Protein AF-A0A1B3WNP0-F1 (afdb_monomer_lite)

Structure (mmCIF, N/CA/C/O backbone):
data_AF-A0A1B3WNP0-F1
#
_entry.id   AF-A0A1B3WNP0-F1
#
loop_
_atom_site.group_PDB
_atom_site.id
_atom_site.type_symbol
_atom_site.label_atom_id
_atom_site.label_alt_id
_atom_site.label_comp_id
_atom_site.label_asym_id
_atom_site.label_entity_id
_atom_site.label_seq_id
_atom_site.pdbx_PDB_ins_code
_atom_site.Cartn_x
_atom_site.Cartn_y
_atom_site.Cartn_z
_atom_site.occupancy
_atom_site.B_iso_or_equiv
_atom_site.auth_seq_id
_atom_site.auth_comp_id
_atom_site.auth_asym_id
_atom_site.auth_atom_id
_atom_site.pdbx_PDB_model_num
ATOM 1 N N . MET A 1 1 ? 5.914 5.724 35.857 1.00 36.16 1 MET A N 1
ATOM 2 C CA . MET A 1 1 ? 6.133 4.712 34.799 1.00 36.16 1 MET A CA 1
ATOM 3 C C . MET A 1 1 ? 4.858 4.579 33.986 1.00 36.16 1 MET A C 1
ATOM 5 O O . MET A 1 1 ? 3.849 4.168 34.538 1.00 36.16 1 MET A O 1
ATOM 9 N N . ARG A 1 2 ? 4.858 5.011 32.721 1.00 37.56 2 ARG A N 1
ATOM 10 C CA . ARG A 1 2 ? 3.682 4.940 31.841 1.00 37.56 2 ARG A CA 1
ATOM 11 C C . ARG A 1 2 ? 3.951 3.846 30.812 1.00 37.56 2 ARG A C 1
ATOM 13 O O . ARG A 1 2 ? 4.753 4.042 29.908 1.00 37.56 2 ARG A O 1
ATOM 20 N N . TRP A 1 3 ? 3.352 2.680 31.034 1.00 44.78 3 TRP A N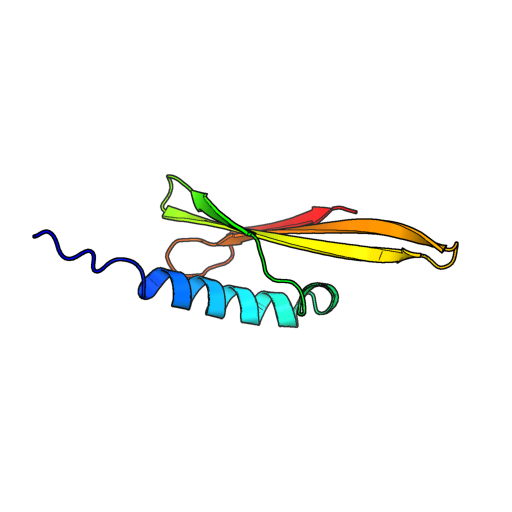 1
ATOM 21 C CA . TRP A 1 3 ? 3.389 1.548 30.113 1.00 44.78 3 TRP A CA 1
ATOM 22 C C . TRP A 1 3 ? 2.640 1.935 28.829 1.00 44.78 3 TRP A C 1
ATOM 24 O O . TRP A 1 3 ? 1.435 2.187 28.862 1.00 44.78 3 TRP A O 1
ATOM 34 N N . PHE A 1 4 ? 3.361 2.048 27.714 1.00 44.88 4 PHE A N 1
ATOM 35 C CA . PHE A 1 4 ? 2.787 2.234 26.382 1.00 44.88 4 PHE A CA 1
ATOM 36 C C . PHE A 1 4 ? 2.377 0.865 25.833 1.00 44.88 4 PHE A C 1
ATOM 38 O O . PHE A 1 4 ? 3.191 0.152 25.264 1.00 44.88 4 PHE A O 1
ATOM 45 N N . GLY A 1 5 ? 1.115 0.488 26.025 1.00 49.59 5 GLY A N 1
ATOM 46 C CA . GLY A 1 5 ? 0.482 -0.594 25.270 1.00 49.59 5 GLY A CA 1
ATOM 47 C C . GLY A 1 5 ? -0.366 0.006 24.155 1.00 49.59 5 GLY A C 1
ATOM 48 O O . GLY A 1 5 ? -1.546 0.254 24.382 1.00 49.59 5 GLY A O 1
ATOM 49 N N . LYS A 1 6 ? 0.228 0.333 22.999 1.00 50.09 6 LYS A N 1
ATOM 50 C CA . LYS A 1 6 ? -0.492 0.824 21.805 1.00 50.09 6 LYS A CA 1
ATOM 51 C C . LYS A 1 6 ? 0.284 0.564 20.498 1.00 50.09 6 LYS A C 1
ATOM 53 O O . LYS A 1 6 ? 0.373 1.458 19.665 1.00 50.09 6 LYS A O 1
ATOM 58 N N . ASP A 1 7 ? 0.801 -0.645 20.279 1.00 56.12 7 ASP A N 1
ATOM 59 C CA . ASP A 1 7 ? 1.458 -0.970 18.994 1.00 56.12 7 ASP A CA 1
ATOM 60 C C . ASP A 1 7 ? 0.981 -2.286 18.338 1.00 56.12 7 ASP A C 1
ATOM 62 O O . ASP A 1 7 ? 1.033 -2.401 17.113 1.00 56.12 7 ASP A O 1
ATOM 66 N N . ASP A 1 8 ? 0.371 -3.222 19.077 1.00 62.09 8 ASP A N 1
ATOM 67 C CA . ASP A 1 8 ? -0.017 -4.542 18.539 1.00 62.09 8 ASP A CA 1
ATOM 68 C C . ASP A 1 8 ? -1.116 -4.502 17.458 1.00 62.09 8 ASP A C 1
ATOM 70 O O . ASP A 1 8 ? -1.065 -5.221 16.457 1.00 62.09 8 ASP A O 1
ATOM 74 N N . GLY A 1 9 ? -2.128 -3.646 17.630 1.00 70.19 9 GLY A N 1
ATOM 75 C CA . GLY A 1 9 ? -3.270 -3.582 16.707 1.00 70.19 9 GLY A CA 1
ATOM 76 C C . GLY A 1 9 ? -2.899 -3.032 15.328 1.00 70.19 9 GLY A C 1
ATOM 77 O O . GLY A 1 9 ? -3.431 -3.469 14.307 1.00 70.19 9 GLY A O 1
ATOM 78 N N . GLN A 1 10 ? -1.945 -2.102 15.287 1.00 73.62 10 GLN A N 1
ATOM 79 C CA . GLN A 1 10 ? -1.531 -1.460 14.048 1.00 73.62 10 GLN A CA 1
ATOM 80 C C . GLN A 1 10 ? -0.571 -2.332 13.240 1.00 73.62 10 GLN A C 1
ATOM 82 O O . GLN A 1 10 ? -0.696 -2.397 12.017 1.00 73.62 10 GLN A O 1
ATOM 87 N N . GLU A 1 11 ? 0.355 -3.030 13.899 1.00 80.38 11 GLU A N 1
ATOM 88 C CA . GLU A 1 11 ? 1.241 -3.975 13.217 1.00 80.38 11 GLU A CA 1
ATOM 89 C C . GL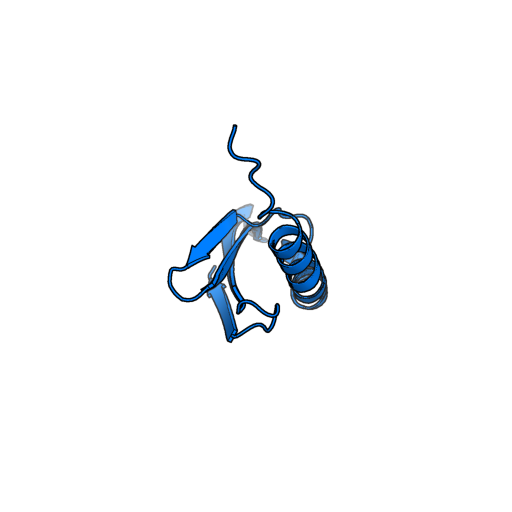U A 1 11 ? 0.435 -5.096 12.546 1.00 80.38 11 GLU A C 1
ATOM 91 O O . GLU A 1 11 ? 0.674 -5.441 11.383 1.00 80.38 11 GLU A O 1
ATOM 96 N N . LYS A 1 12 ? -0.590 -5.607 13.241 1.00 83.75 12 LYS A N 1
ATOM 97 C CA . LYS A 1 12 ? -1.522 -6.583 12.675 1.00 83.75 12 LYS A CA 1
ATOM 98 C C . LYS A 1 12 ? -2.239 -6.031 11.438 1.00 83.75 12 LYS A C 1
ATOM 100 O O . LYS A 1 12 ? -2.285 -6.715 10.417 1.00 83.75 12 LYS A O 1
ATOM 105 N N . LEU A 1 13 ? -2.743 -4.798 11.500 1.00 85.81 13 LEU A N 1
ATOM 106 C CA . LEU A 1 13 ? -3.430 -4.148 10.381 1.00 85.81 13 LEU A CA 1
ATOM 107 C C . LEU A 1 13 ? -2.516 -3.978 9.164 1.00 85.81 13 LEU A C 1
ATOM 109 O O . LEU A 1 13 ? -2.898 -4.336 8.053 1.00 85.81 13 LEU A O 1
ATOM 113 N N . ILE A 1 14 ? -1.289 -3.492 9.369 1.00 86.75 14 ILE A N 1
ATOM 114 C CA . ILE A 1 14 ? -0.292 -3.336 8.300 1.00 86.75 14 ILE A CA 1
ATOM 115 C C . ILE A 1 14 ? 0.018 -4.690 7.657 1.00 86.75 14 ILE A C 1
ATOM 117 O O . ILE A 1 14 ? 0.116 -4.774 6.433 1.00 86.75 14 ILE A O 1
ATOM 121 N N . ARG A 1 15 ? 0.128 -5.766 8.449 1.00 88.19 15 ARG A N 1
ATOM 122 C CA . ARG A 1 15 ? 0.322 -7.126 7.922 1.00 88.19 15 ARG A CA 1
ATOM 123 C C . ARG A 1 15 ? -0.877 -7.615 7.114 1.00 88.19 15 ARG A C 1
ATOM 125 O O . ARG A 1 15 ? -0.671 -8.197 6.053 1.00 88.19 15 ARG A O 1
ATOM 132 N N . ASP A 1 16 ? -2.102 -7.401 7.589 1.00 89.69 16 ASP A N 1
ATOM 133 C CA . ASP A 1 16 ? -3.316 -7.842 6.891 1.00 89.69 16 ASP A CA 1
ATOM 134 C C . ASP A 1 16 ? -3.522 -7.075 5.573 1.00 89.69 16 ASP A C 1
ATOM 136 O O . ASP A 1 16 ? -3.763 -7.693 4.534 1.00 89.69 16 ASP A O 1
ATOM 140 N N . VAL A 1 17 ? -3.334 -5.751 5.574 1.00 90.81 17 VAL A N 1
ATOM 141 C CA . VAL A 1 17 ? -3.344 -4.933 4.348 1.00 90.81 17 VAL A CA 1
ATOM 142 C C . VAL A 1 17 ? -2.198 -5.343 3.422 1.00 90.81 17 VAL A C 1
ATOM 144 O O . VAL A 1 17 ? -2.412 -5.528 2.227 1.00 90.81 17 VAL A O 1
ATOM 147 N N . GLY A 1 18 ? -1.001 -5.562 3.969 1.00 90.50 18 GLY A N 1
ATOM 148 C CA . GLY A 1 18 ? 0.166 -6.000 3.209 1.00 90.50 18 GLY A CA 1
ATOM 149 C C . GLY A 1 18 ? -0.067 -7.313 2.466 1.00 90.50 18 GLY A C 1
ATOM 150 O O . GLY A 1 18 ? 0.258 -7.399 1.289 1.00 90.50 18 GLY A O 1
ATOM 151 N N . LYS A 1 19 ? -0.706 -8.305 3.099 1.00 90.38 19 LYS A N 1
ATOM 152 C CA . LYS A 1 19 ? -1.064 -9.573 2.440 1.00 90.38 19 LYS A CA 1
ATOM 153 C C . LYS A 1 19 ? -1.998 -9.374 1.246 1.00 90.38 19 LYS A C 1
ATOM 155 O O . LYS A 1 19 ? -1.776 -10.000 0.214 1.00 90.38 19 LYS A O 1
ATOM 160 N N . LYS A 1 20 ? -3.017 -8.513 1.379 1.00 91.69 20 LYS A N 1
ATOM 161 C CA . LYS A 1 20 ? -3.945 -8.189 0.279 1.00 91.69 20 LYS A CA 1
ATOM 162 C C . LYS A 1 20 ? -3.184 -7.555 -0.889 1.00 91.69 20 LYS A C 1
ATOM 164 O O . LYS A 1 20 ? -3.262 -8.032 -2.014 1.00 91.69 20 LYS A O 1
ATOM 169 N N . ILE A 1 21 ? -2.359 -6.551 -0.588 1.00 91.94 21 ILE A N 1
ATOM 170 C CA . ILE A 1 21 ? -1.566 -5.834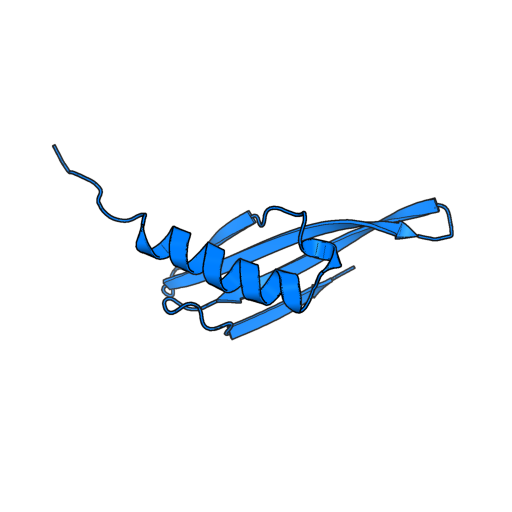 -1.592 1.00 91.94 21 ILE A CA 1
ATOM 171 C C . ILE A 1 21 ? -0.556 -6.742 -2.294 1.00 91.94 21 ILE A C 1
ATOM 173 O O . ILE A 1 21 ? -0.416 -6.640 -3.506 1.00 91.94 21 ILE A O 1
ATOM 177 N N . SER A 1 22 ? 0.110 -7.653 -1.581 1.00 89.12 22 SER A N 1
ATOM 178 C CA . SER A 1 22 ? 1.030 -8.610 -2.207 1.00 89.12 22 SER A CA 1
ATOM 179 C C . SER A 1 22 ? 0.333 -9.558 -3.190 1.00 89.12 22 SER A C 1
ATOM 181 O O . SER A 1 22 ? 0.983 -10.029 -4.119 1.00 89.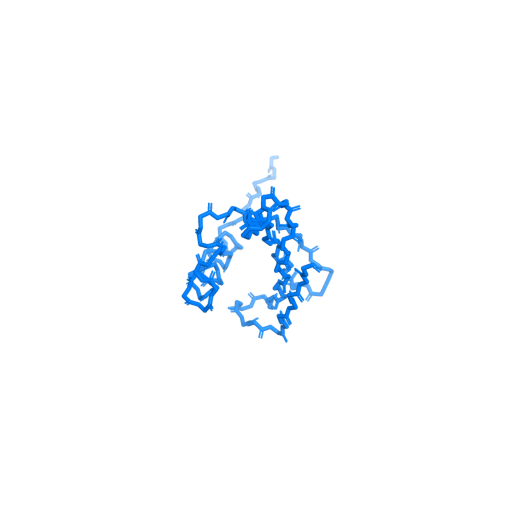12 22 SER A O 1
ATOM 183 N N . GLY A 1 23 ? -0.961 -9.842 -2.999 1.00 90.12 23 GLY A N 1
ATOM 184 C CA . GLY A 1 23 ? -1.764 -10.622 -3.944 1.00 90.12 23 GLY A CA 1
ATOM 185 C C . GLY A 1 23 ? -2.123 -9.833 -5.204 1.00 90.12 23 GLY A C 1
ATOM 186 O O . GLY A 1 23 ? -1.918 -10.322 -6.311 1.00 90.12 23 GLY A O 1
ATOM 187 N N . ASP A 1 24 ? -2.604 -8.600 -5.035 1.00 91.38 24 ASP A N 1
ATOM 188 C CA . ASP A 1 24 ? -3.055 -7.752 -6.150 1.00 91.38 24 ASP A CA 1
ATOM 189 C C . ASP A 1 24 ? -1.891 -7.119 -6.939 1.00 91.38 24 ASP A C 1
ATOM 191 O O . ASP A 1 24 ? -2.009 -6.838 -8.133 1.00 91.38 24 ASP A O 1
ATOM 195 N N . TYR A 1 25 ? -0.756 -6.884 -6.275 1.00 91.94 25 TYR A N 1
ATOM 196 C CA . TYR A 1 25 ? 0.425 -6.215 -6.820 1.00 91.94 25 TYR A CA 1
ATOM 197 C C . TYR A 1 25 ? 1.707 -7.010 -6.512 1.00 91.94 25 TYR A C 1
ATOM 199 O O . TYR A 1 25 ? 2.554 -6.559 -5.728 1.00 91.94 25 TYR A O 1
ATOM 207 N N . PRO A 1 26 ? 1.899 -8.185 -7.140 1.00 90.31 26 PRO A N 1
ATOM 208 C CA . PRO A 1 26 ? 3.015 -9.083 -6.842 1.00 90.31 26 PRO A CA 1
ATOM 209 C C . PRO A 1 26 ? 4.391 -8.440 -7.060 1.00 90.31 26 PRO A C 1
ATOM 211 O O . PRO A 1 26 ? 5.348 -8.802 -6.381 1.00 90.31 26 PRO A O 1
ATOM 214 N N . GLN A 1 27 ? 4.499 -7.433 -7.934 1.00 88.88 27 GLN A N 1
ATOM 215 C CA . GLN A 1 27 ? 5.740 -6.686 -8.162 1.00 88.88 27 GLN A CA 1
ATOM 216 C C . GLN A 1 27 ? 6.219 -5.877 -6.947 1.00 88.88 27 GLN A C 1
ATOM 218 O O . GLN A 1 27 ? 7.362 -5.441 -6.930 1.00 88.88 27 GLN A O 1
ATOM 223 N N . PHE A 1 28 ? 5.363 -5.651 -5.948 1.00 90.50 28 PHE A N 1
ATOM 224 C CA . PHE A 1 28 ? 5.737 -4.996 -4.692 1.00 90.50 28 PHE A CA 1
ATOM 225 C C . PHE A 1 28 ? 5.826 -5.983 -3.520 1.00 90.50 28 PHE A C 1
ATOM 227 O O . PHE A 1 28 ? 6.147 -5.562 -2.409 1.00 90.50 28 PHE A O 1
ATOM 234 N N . ALA A 1 29 ? 5.569 -7.280 -3.726 1.00 87.56 29 ALA A N 1
ATOM 235 C CA . ALA A 1 29 ? 5.460 -8.264 -2.645 1.00 87.56 29 ALA A CA 1
ATOM 236 C C . ALA A 1 29 ? 6.763 -8.457 -1.848 1.00 87.56 29 ALA A C 1
ATOM 238 O O . ALA A 1 29 ? 6.716 -8.811 -0.670 1.00 87.56 29 ALA A O 1
ATOM 239 N N . HIS A 1 30 ? 7.919 -8.204 -2.464 1.00 87.94 30 HIS A N 1
ATOM 240 C CA . HIS A 1 30 ? 9.233 -8.250 -1.814 1.00 87.94 30 HIS A CA 1
ATOM 241 C C . HIS A 1 30 ? 9.663 -6.911 -1.202 1.00 87.94 30 HIS A C 1
ATOM 243 O O . HIS A 1 30 ? 10.710 -6.836 -0.558 1.00 87.94 30 HIS A O 1
ATOM 249 N N . THR A 1 31 ? 8.872 -5.853 -1.379 1.00 87.94 31 THR A N 1
ATOM 250 C CA . THR A 1 31 ? 9.192 -4.518 -0.869 1.00 87.94 31 THR A CA 1
ATOM 251 C C . THR A 1 31 ? 8.582 -4.308 0.514 1.00 87.94 31 THR A C 1
ATOM 253 O O . THR A 1 31 ? 7.471 -4.752 0.811 1.00 87.94 31 THR A O 1
ATOM 256 N N . ARG A 1 32 ? 9.315 -3.618 1.394 1.00 89.00 32 ARG A N 1
ATOM 257 C CA . ARG A 1 32 ? 8.778 -3.191 2.690 1.00 89.00 32 ARG A CA 1
ATOM 258 C C . ARG A 1 32 ? 8.142 -1.813 2.533 1.00 89.00 32 ARG A C 1
ATOM 260 O O . ARG A 1 32 ? 8.858 -0.884 2.156 1.00 89.00 32 ARG A O 1
ATOM 267 N N . PRO A 1 33 ? 6.841 -1.652 2.828 1.00 92.12 33 PRO A N 1
ATOM 268 C CA . PRO A 1 33 ? 6.207 -0.355 2.709 1.00 92.12 33 PRO A CA 1
ATOM 269 C C . PRO A 1 33 ? 6.720 0.600 3.781 1.00 92.12 33 PRO A C 1
ATOM 271 O O . PRO A 1 33 ? 6.897 0.228 4.942 1.00 92.12 33 PRO A O 1
ATOM 274 N N . GLN A 1 34 ? 6.873 1.864 3.408 1.00 93.31 34 GLN A N 1
ATOM 275 C CA . GLN A 1 34 ? 6.946 2.953 4.369 1.00 93.31 34 GLN A CA 1
ATOM 276 C C . GLN A 1 34 ? 5.542 3.214 4.911 1.00 93.31 34 GLN A C 1
ATOM 278 O O . GLN A 1 34 ? 4.583 3.335 4.148 1.00 93.31 34 GLN A O 1
ATOM 283 N N . VAL A 1 35 ? 5.424 3.294 6.231 1.00 91.88 35 VAL A N 1
ATOM 284 C CA .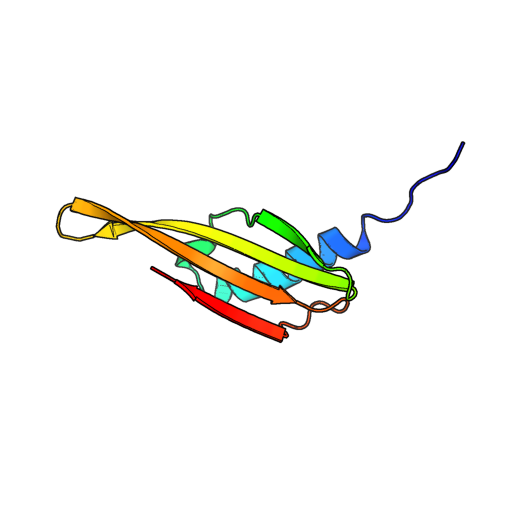 VAL A 1 35 ? 4.142 3.412 6.926 1.00 91.88 35 VAL A CA 1
ATOM 285 C C . VAL A 1 35 ? 4.045 4.796 7.555 1.00 91.88 35 VAL A C 1
ATOM 287 O O . VAL A 1 35 ? 4.928 5.209 8.300 1.00 91.88 35 VAL A O 1
ATOM 290 N N . SER A 1 36 ? 2.965 5.518 7.270 1.00 91.06 36 SER A N 1
ATOM 291 C CA . SER A 1 36 ? 2.673 6.825 7.865 1.00 91.06 36 SER A CA 1
ATOM 292 C C . SER A 1 36 ? 1.270 6.845 8.459 1.00 91.06 36 SER A C 1
ATOM 294 O O . SER A 1 36 ? 0.290 6.561 7.768 1.00 91.06 36 SER A O 1
ATOM 296 N N . LYS A 1 37 ? 1.169 7.199 9.746 1.00 87.44 37 LYS A N 1
ATOM 297 C CA . LYS A 1 37 ? -0.121 7.376 10.426 1.00 87.44 37 LYS A CA 1
ATOM 298 C C . LYS A 1 37 ? -0.737 8.700 9.981 1.00 87.44 37 LYS A C 1
ATOM 300 O O . LYS A 1 37 ? -0.040 9.712 9.917 1.00 87.44 37 LYS A O 1
ATOM 305 N N . ARG A 1 38 ? -2.030 8.698 9.686 1.00 85.88 38 ARG A N 1
ATOM 306 C CA . ARG A 1 38 ? -2.790 9.905 9.363 1.00 85.88 38 ARG A CA 1
ATOM 307 C C . ARG A 1 38 ? -3.626 10.331 10.571 1.00 85.88 38 ARG A C 1
ATOM 309 O O . ARG A 1 38 ? -3.979 9.516 11.420 1.00 85.88 38 ARG A O 1
ATOM 316 N N . SER A 1 39 ? -3.934 11.624 10.655 1.00 80.25 39 SER A N 1
ATOM 317 C CA . SER A 1 39 ? -4.685 12.213 11.776 1.00 80.25 39 SER A CA 1
ATOM 318 C C . SER A 1 39 ? -6.131 11.713 11.884 1.00 80.25 39 SER A C 1
ATOM 320 O O . SER A 1 39 ? -6.727 11.814 12.948 1.00 80.25 39 SER A O 1
ATOM 322 N N . ASP A 1 40 ? -6.677 11.164 10.798 1.00 81.12 40 ASP A N 1
ATOM 323 C CA . ASP A 1 40 ? -8.014 10.565 10.686 1.00 81.12 40 ASP A CA 1
ATOM 324 C C . ASP A 1 40 ? -8.069 9.108 11.202 1.00 81.12 40 ASP A C 1
ATOM 326 O O . ASP A 1 40 ? -9.105 8.457 11.105 1.00 81.12 40 ASP A O 1
ATOM 330 N N . GLY A 1 41 ? -6.966 8.582 11.748 1.00 82.06 41 GLY A N 1
ATOM 331 C CA . GLY A 1 41 ? -6.857 7.187 12.186 1.00 82.06 41 GLY A CA 1
ATOM 332 C C . GLY A 1 41 ? -6.560 6.204 11.051 1.00 82.06 41 GLY A C 1
ATOM 333 O O . GLY A 1 41 ? -6.323 5.027 11.319 1.00 82.06 41 GLY A O 1
ATOM 334 N N . ALA A 1 42 ? -6.511 6.676 9.803 1.00 89.06 42 ALA A N 1
ATOM 335 C CA . ALA A 1 42 ? -6.082 5.881 8.666 1.00 89.06 42 ALA A CA 1
ATOM 336 C C . ALA A 1 42 ? -4.551 5.733 8.629 1.00 89.06 42 ALA A C 1
ATOM 338 O O . ALA A 1 42 ? -3.781 6.463 9.264 1.00 89.06 42 ALA A O 1
ATOM 339 N N . CYS A 1 43 ? -4.092 4.788 7.823 1.00 91.06 43 CYS A N 1
ATOM 340 C CA . CYS A 1 43 ? -2.691 4.519 7.577 1.00 91.06 43 CYS A CA 1
ATOM 341 C C . CYS A 1 43 ? -2.386 4.623 6.083 1.00 91.06 43 CYS A C 1
ATOM 343 O O . CYS A 1 43 ? -3.122 4.106 5.245 1.00 91.06 43 CYS A O 1
ATOM 345 N N . LEU A 1 44 ? -1.277 5.279 5.750 1.00 93.38 44 LEU A N 1
ATOM 346 C CA . LEU A 1 44 ? -0.714 5.301 4.407 1.00 93.38 44 LEU A CA 1
ATOM 347 C C . LEU A 1 44 ? 0.458 4.318 4.344 1.00 93.38 44 LEU A C 1
ATOM 349 O O . LEU A 1 44 ? 1.422 4.465 5.094 1.00 93.38 44 LEU A O 1
ATOM 353 N N . LEU A 1 45 ? 0.378 3.347 3.440 1.00 94.31 45 LEU A N 1
ATOM 354 C CA . LEU A 1 45 ? 1.462 2.437 3.093 1.00 94.31 45 LEU A CA 1
ATOM 355 C C . LEU A 1 45 ? 2.007 2.841 1.722 1.00 94.31 45 LEU A C 1
ATOM 357 O O . LEU A 1 45 ? 1.245 2.983 0.765 1.00 94.31 45 LEU A O 1
ATOM 361 N N . VAL A 1 46 ? 3.318 3.045 1.626 1.00 95.25 46 VAL A N 1
ATOM 362 C CA . VAL A 1 46 ? 3.999 3.418 0.384 1.00 95.25 46 VAL A CA 1
ATOM 363 C C . VAL A 1 46 ? 5.032 2.358 0.039 1.00 95.25 46 VAL A C 1
ATOM 365 O O . VAL A 1 46 ? 6.024 2.212 0.743 1.00 95.25 46 VAL A O 1
ATOM 368 N N . TYR A 1 47 ? 4.804 1.641 -1.052 1.00 94.31 47 TYR A N 1
ATOM 369 C CA . TYR A 1 47 ? 5.735 0.673 -1.616 1.00 94.31 47 TYR A CA 1
ATOM 370 C C . TYR A 1 47 ? 6.494 1.326 -2.765 1.00 94.31 47 TYR A C 1
ATOM 372 O O . TYR A 1 47 ? 5.917 2.098 -3.537 1.00 94.31 47 TYR A O 1
ATOM 380 N N . GLU A 1 48 ? 7.777 1.018 -2.883 1.00 93.75 48 GLU A N 1
ATOM 381 C CA . GLU A 1 48 ? 8.648 1.540 -3.931 1.00 93.75 48 GLU A CA 1
ATOM 382 C C . GLU A 1 48 ? 9.428 0.386 -4.535 1.00 93.75 48 GLU A C 1
ATOM 384 O O . GLU A 1 48 ? 10.042 -0.386 -3.803 1.00 93.75 48 GLU A O 1
ATOM 389 N N . GLU A 1 49 ? 9.400 0.284 -5.859 1.00 92.50 49 GLU A N 1
ATOM 390 C CA . GLU A 1 49 ? 10.087 -0.762 -6.603 1.00 92.50 49 GLU A CA 1
ATOM 391 C C . GLU A 1 49 ? 10.809 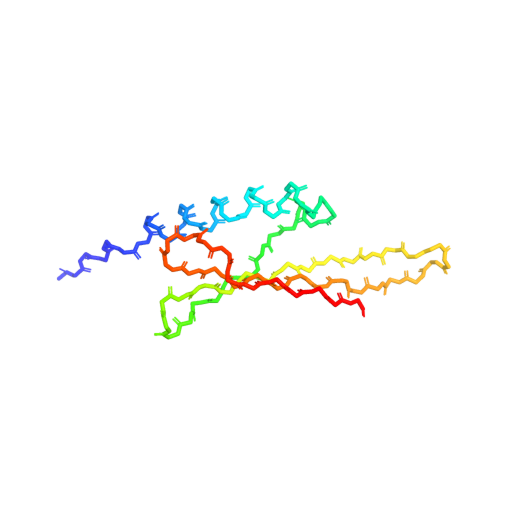-0.163 -7.804 1.00 92.50 49 GLU A C 1
ATOM 393 O O . GLU A 1 49 ? 10.231 0.602 -8.582 1.00 92.50 49 GLU A O 1
ATOM 398 N N . LYS A 1 50 ? 12.076 -0.540 -7.986 1.00 90.62 50 LYS A N 1
ATOM 399 C CA . LYS A 1 50 ? 12.835 -0.177 -9.185 1.00 90.62 50 LYS A CA 1
ATOM 400 C C . LYS A 1 50 ? 12.586 -1.215 -10.268 1.00 90.62 50 LYS A C 1
ATOM 402 O O . LYS A 1 50 ? 13.082 -2.332 -10.191 1.00 90.62 50 LYS A O 1
ATOM 407 N N . LEU A 1 51 ? 11.871 -0.819 -11.310 1.00 86.19 51 LEU A N 1
ATOM 408 C CA . LEU A 1 51 ? 11.638 -1.647 -12.483 1.00 86.19 51 LEU A CA 1
ATOM 409 C C . LEU A 1 51 ? 12.721 -1.370 -13.521 1.00 86.19 51 LEU A C 1
ATOM 411 O O . LEU A 1 51 ? 12.931 -0.224 -13.921 1.00 86.19 51 LEU A O 1
ATOM 415 N N . ARG A 1 52 ? 13.397 -2.425 -13.977 1.00 85.56 52 ARG A N 1
ATOM 416 C CA . ARG A 1 52 ? 14.317 -2.341 -15.113 1.00 85.56 52 ARG A CA 1
ATOM 417 C C . ARG A 1 52 ? 13.529 -2.541 -16.403 1.00 85.56 52 ARG A C 1
ATOM 419 O O . ARG A 1 52 ? 12.864 -3.562 -16.562 1.00 85.56 52 ARG A O 1
ATOM 426 N N . THR A 1 53 ? 13.580 -1.568 -17.304 1.00 82.88 53 THR A N 1
ATOM 427 C CA . THR A 1 53 ? 12.949 -1.665 -18.622 1.00 82.88 53 THR A CA 1
ATOM 428 C C . THR A 1 53 ? 13.830 -2.446 -19.592 1.00 82.88 53 THR A C 1
ATOM 430 O O . THR A 1 53 ? 15.022 -2.654 -19.349 1.00 82.88 53 THR A O 1
ATOM 433 N N . VAL A 1 54 ? 13.235 -2.870 -20.708 1.00 83.69 54 VAL A N 1
ATOM 434 C CA . VAL A 1 54 ? 13.932 -3.586 -21.789 1.00 83.69 54 VAL A CA 1
ATOM 435 C C . VAL A 1 54 ? 15.103 -2.780 -22.361 1.00 83.69 54 VAL A C 1
ATOM 437 O O . VAL A 1 54 ? 16.135 -3.356 -22.687 1.00 83.69 54 VAL A O 1
ATOM 440 N N . ASP A 1 55 ? 14.992 -1.451 -22.364 1.00 84.12 55 ASP A N 1
ATOM 441 C CA . ASP A 1 55 ? 16.030 -0.512 -22.811 1.00 84.12 55 ASP A CA 1
ATOM 442 C C . ASP A 1 55 ? 17.172 -0.320 -21.796 1.00 84.12 55 ASP A C 1
ATOM 444 O O . ASP A 1 55 ? 18.067 0.499 -21.990 1.00 84.12 55 ASP A O 1
ATOM 448 N N . GLY A 1 56 ? 17.144 -1.042 -20.672 1.00 85.50 56 GLY A N 1
ATOM 449 C CA . GLY A 1 56 ? 18.161 -0.958 -19.625 1.00 85.50 56 GLY A CA 1
ATOM 450 C C . GLY A 1 56 ? 18.007 0.234 -18.677 1.00 85.50 56 GLY A C 1
ATOM 451 O O . GLY A 1 56 ? 18.811 0.367 -17.753 1.00 85.50 56 GLY A O 1
ATOM 452 N N . LEU A 1 57 ? 16.969 1.058 -18.844 1.00 86.50 57 LEU A N 1
ATOM 453 C CA . LEU A 1 57 ? 16.649 2.153 -17.930 1.00 86.50 57 LEU A CA 1
ATOM 454 C C . LEU A 1 57 ? 15.971 1.622 -16.662 1.00 86.50 57 LEU A C 1
ATOM 456 O O . LEU A 1 57 ? 15.303 0.590 -16.668 1.00 86.50 57 LEU A O 1
ATOM 460 N N . SER A 1 58 ? 16.156 2.326 -15.546 1.00 86.94 58 SER A N 1
ATOM 461 C CA . SER A 1 58 ? 15.492 2.009 -14.278 1.00 86.94 58 SER A CA 1
ATOM 462 C C . SER A 1 58 ? 14.425 3.053 -13.984 1.00 86.94 58 SER A C 1
ATOM 464 O O . SER A 1 58 ? 14.741 4.233 -13.849 1.00 86.94 58 SER A O 1
ATOM 466 N N . ILE A 1 59 ? 13.176 2.613 -13.864 1.00 89.88 59 ILE A N 1
ATOM 467 C CA . ILE A 1 59 ? 12.026 3.452 -13.520 1.00 89.88 59 ILE A CA 1
ATOM 468 C C . ILE A 1 59 ? 11.596 3.117 -12.094 1.00 89.88 59 ILE A C 1
ATOM 470 O O . ILE A 1 59 ? 11.521 1.948 -11.716 1.00 89.88 59 ILE A O 1
ATOM 474 N N . MET A 1 60 ? 11.314 4.140 -11.289 1.00 90.88 60 MET A N 1
ATOM 475 C CA . MET A 1 60 ? 10.802 3.948 -9.935 1.00 90.88 60 MET A CA 1
ATOM 476 C C . MET A 1 60 ? 9.278 3.849 -9.973 1.00 90.88 60 MET A C 1
ATOM 478 O O . MET A 1 60 ? 8.593 4.846 -10.178 1.00 90.88 60 MET A O 1
ATOM 482 N N . SER A 1 61 ? 8.733 2.663 -9.719 1.00 93.31 61 SER A N 1
ATOM 483 C CA . SER A 1 61 ? 7.303 2.512 -9.485 1.00 93.31 61 SER A CA 1
ATOM 484 C C . SER A 1 61 ? 6.993 2.719 -8.008 1.00 93.31 61 SER A C 1
ATOM 486 O O . SER A 1 61 ? 7.696 2.214 -7.135 1.00 93.31 61 SER A O 1
ATOM 488 N N . ARG A 1 62 ? 5.923 3.457 -7.717 1.00 95.44 62 ARG A N 1
ATOM 489 C CA . ARG A 1 62 ? 5.456 3.706 -6.354 1.00 95.44 62 ARG A CA 1
ATOM 490 C C . ARG A 1 62 ? 3.981 3.351 -6.235 1.00 95.44 62 ARG A C 1
ATOM 492 O O . ARG A 1 62 ? 3.163 3.834 -7.015 1.00 95.44 62 ARG A O 1
ATOM 499 N N . LEU A 1 63 ? 3.641 2.548 -5.236 1.00 95.38 63 LEU A N 1
ATOM 500 C CA . LEU A 1 63 ? 2.273 2.174 -4.885 1.00 95.38 63 LEU A CA 1
ATOM 501 C C . LEU A 1 63 ? 1.924 2.792 -3.532 1.00 95.38 63 LEU A C 1
ATOM 503 O O . LEU A 1 63 ? 2.620 2.582 -2.545 1.00 95.38 63 LEU A O 1
ATOM 507 N N . ARG A 1 64 ? 0.846 3.568 -3.484 1.00 96.19 64 ARG A N 1
ATOM 508 C CA . ARG A 1 64 ? 0.327 4.215 -2.277 1.00 96.19 64 ARG A CA 1
ATOM 509 C C . ARG A 1 64 ? -1.022 3.610 -1.932 1.00 96.19 64 ARG A C 1
ATOM 511 O O . ARG A 1 64 ? -1.932 3.631 -2.759 1.00 96.19 64 ARG A O 1
ATOM 518 N N . VAL A 1 65 ? -1.153 3.124 -0.708 1.00 95.81 65 VAL A N 1
ATOM 519 C CA . VAL A 1 65 ? -2.354 2.462 -0.198 1.00 95.81 65 VAL A CA 1
ATOM 520 C C . VAL A 1 65 ? -2.797 3.193 1.055 1.00 95.81 65 VAL A C 1
ATOM 522 O O . VAL A 1 65 ? -2.039 3.297 2.014 1.00 95.81 65 VAL A O 1
ATOM 525 N N . VAL A 1 66 ? -4.013 3.724 1.041 1.00 94.50 66 VAL A N 1
ATOM 526 C CA . VAL A 1 66 ? -4.657 4.292 2.225 1.00 94.50 66 VAL A CA 1
ATOM 527 C C . VAL A 1 66 ? -5.610 3.242 2.764 1.00 94.50 66 VAL A C 1
ATOM 529 O O . VAL A 1 66 ? -6.520 2.829 2.046 1.00 94.50 66 VAL A O 1
ATOM 532 N N . ALA A 1 67 ? -5.401 2.826 4.006 1.00 93.44 67 ALA A N 1
ATOM 533 C CA . ALA A 1 67 ? -6.290 1.925 4.724 1.00 93.44 67 ALA A CA 1
ATOM 534 C C . ALA A 1 67 ? -6.840 2.608 5.975 1.00 93.44 67 ALA A C 1
ATOM 536 O O . ALA A 1 67 ? -6.136 3.405 6.591 1.00 93.44 67 ALA A O 1
ATOM 537 N N . ASP A 1 68 ? -8.084 2.329 6.336 1.00 91.06 68 ASP A N 1
ATOM 538 C CA . ASP A 1 68 ? -8.711 2.867 7.543 1.00 91.06 68 ASP A CA 1
ATOM 539 C C . ASP A 1 68 ? -8.196 2.170 8.822 1.00 91.06 68 ASP A C 1
ATOM 541 O O . ASP A 1 68 ? -7.301 1.323 8.774 1.00 91.06 68 ASP A O 1
ATOM 545 N N . ALA A 1 69 ? -8.771 2.514 9.978 1.00 87.12 69 ALA A N 1
ATOM 546 C CA . ALA A 1 69 ? -8.419 1.905 11.263 1.00 87.12 69 ALA A CA 1
ATOM 547 C C . ALA A 1 69 ? -8.837 0.422 11.406 1.00 87.12 69 ALA A C 1
ATOM 549 O O . ALA A 1 69 ? -8.369 -0.248 12.326 1.00 87.12 69 ALA A O 1
ATOM 550 N N . ASN A 1 70 ? -9.687 -0.096 10.514 1.00 86.12 70 ASN A N 1
ATOM 551 C CA . ASN A 1 70 ? -10.153 -1.486 10.489 1.00 86.12 70 ASN A CA 1
ATOM 552 C C . ASN A 1 70 ? -9.364 -2.360 9.494 1.00 86.12 70 ASN A C 1
ATOM 554 O O . ASN A 1 70 ? -9.509 -3.583 9.489 1.00 86.12 70 ASN A O 1
ATOM 558 N N . GLY A 1 71 ? -8.506 -1.758 8.665 1.00 85.25 71 GLY A N 1
ATOM 559 C CA . GLY A 1 71 ? -7.748 -2.454 7.624 1.00 85.25 71 GLY A CA 1
ATOM 560 C C . GLY A 1 71 ? -8.518 -2.598 6.309 1.00 85.25 71 GLY A C 1
ATOM 561 O O . GLY A 1 71 ? -8.172 -3.441 5.468 1.00 85.25 71 GLY A O 1
ATOM 562 N N . GLU A 1 72 ? -9.560 -1.790 6.125 1.00 91.38 72 GLU A N 1
ATOM 563 C CA . GLU A 1 72 ? -10.243 -1.620 4.851 1.00 91.38 72 GLU A CA 1
ATOM 564 C C . GLU A 1 72 ? -9.454 -0.653 3.974 1.00 91.38 72 GLU A C 1
ATOM 566 O O . GLU A 1 72 ? -9.029 0.416 4.411 1.00 91.38 72 GLU A O 1
ATOM 571 N N . ILE A 1 73 ? -9.225 -1.035 2.718 1.00 93.56 73 ILE A N 1
ATOM 572 C CA . ILE A 1 73 ? -8.482 -0.198 1.778 1.00 93.56 73 ILE A CA 1
ATOM 573 C C . ILE A 1 73 ? -9.434 0.868 1.236 1.00 93.56 73 ILE A C 1
ATOM 575 O O . ILE A 1 73 ? -10.348 0.568 0.477 1.00 93.56 73 ILE A O 1
ATOM 579 N N . LEU A 1 74 ? -9.184 2.122 1.601 1.00 93.25 74 LEU A N 1
ATOM 580 C CA . LEU A 1 74 ? -9.960 3.279 1.158 1.00 93.25 74 LEU A CA 1
ATOM 581 C C . LEU A 1 74 ? -9.527 3.762 -0.226 1.00 93.25 74 LEU A C 1
ATOM 583 O O . LEU A 1 74 ? -10.336 4.262 -1.005 1.00 93.25 74 LEU A O 1
ATOM 587 N N . LYS A 1 75 ? -8.224 3.680 -0.523 1.00 94.56 75 LYS A N 1
ATOM 588 C CA . LYS A 1 75 ? -7.672 4.179 -1.785 1.00 94.56 75 LYS A CA 1
ATOM 589 C C . LYS A 1 75 ? -6.374 3.485 -2.158 1.00 94.56 75 LYS A C 1
ATOM 591 O O . LYS A 1 75 ? -5.493 3.319 -1.318 1.00 94.56 75 LYS A O 1
ATOM 596 N N . ILE A 1 76 ? -6.219 3.203 -3.448 1.00 95.50 76 ILE A N 1
ATOM 597 C CA . ILE A 1 76 ? -4.962 2.759 -4.050 1.00 95.50 76 ILE A CA 1
ATOM 598 C C . ILE A 1 76 ? -4.569 3.737 -5.159 1.00 95.50 76 ILE A C 1
ATOM 600 O O . ILE A 1 76 ? -5.413 4.215 -5.914 1.00 95.50 76 ILE A O 1
ATOM 604 N N . SER A 1 77 ? -3.285 4.071 -5.243 1.00 95.62 77 SER A N 1
ATOM 605 C CA . SER A 1 77 ? -2.718 4.891 -6.311 1.00 95.62 77 SER A CA 1
ATOM 606 C C . SER A 1 77 ? -1.355 4.344 -6.706 1.00 95.62 77 SER A C 1
ATOM 608 O O . SER A 1 77 ? -0.505 4.113 -5.849 1.00 95.62 77 SER A O 1
ATOM 610 N N . VAL A 1 78 ? -1.148 4.150 -8.005 1.00 92.69 78 VAL A N 1
ATOM 611 C CA . VAL A 1 78 ? 0.114 3.671 -8.574 1.00 92.69 78 VAL A CA 1
ATOM 612 C C . VAL A 1 78 ? 0.687 4.779 -9.448 1.00 92.69 78 VAL A C 1
ATOM 614 O O . VAL A 1 78 ? -0.039 5.379 -10.237 1.00 92.69 78 VAL A O 1
ATOM 617 N N . SER A 1 79 ? 1.986 5.033 -9.326 1.00 91.25 79 SER A N 1
ATOM 618 C CA . SER A 1 79 ? 2.743 5.901 -10.228 1.00 91.25 79 SER A CA 1
ATOM 619 C C . SER A 1 79 ? 4.000 5.190 -10.729 1.00 91.25 79 SER A C 1
ATOM 621 O O . SER A 1 79 ? 4.529 4.297 -10.057 1.00 91.25 79 SER A O 1
ATOM 623 N N . ARG A 1 80 ? 4.459 5.572 -11.918 1.00 84.50 80 ARG A N 1
ATOM 624 C CA . ARG A 1 80 ? 5.672 5.090 -12.584 1.00 84.50 80 ARG A CA 1
ATOM 625 C C . ARG A 1 80 ? 6.393 6.281 -13.192 1.00 84.50 80 ARG A C 1
ATOM 627 O O . ARG A 1 80 ? 5.670 7.227 -13.575 1.00 84.50 80 ARG A O 1
#

Secondary structure (DSSP, 8-state):
------SHHHHHHHHHHHHHHHHH-GGGTTSPPEEEE-TTS-EEEEEEEEEEPTTS-EEEEEEEEEE-TTS-EEEEEEE-

Radius of gyration: 14.82 Å; chains: 1; bounding box: 28×23×58 Å

pLDDT: mean 85.09, std 13.58, range [36.16, 96.19]

Sequence (80 aa):
MRWFGKDDGQEKLIRDVGKKISGDYPQFAHTRPQVSKRSDGACLLVYEEKLRTVDGLSIMSRLRVVADANGEILKISVSR

Foldseek 3Di:
DDDDPDDPLVVVLCVVLLVVCCVVPVQQNPFAWDWDQDPQQKIKTKTWHWDQDPVRDTDIKIWIWIAHNVNHTPDIDIDD